Protein AF-A0A2K8WWG8-F1 (afdb_monomer_lite)

Structure (mmCIF, N/CA/C/O backbone):
data_AF-A0A2K8WWG8-F1
#
_entry.id   AF-A0A2K8WWG8-F1
#
loop_
_atom_site.group_PDB
_atom_site.id
_atom_site.type_symbol
_atom_site.label_atom_id
_atom_site.label_alt_id
_atom_site.label_comp_id
_atom_site.label_asym_id
_atom_site.label_entity_id
_atom_site.label_seq_id
_atom_site.pdbx_PDB_ins_code
_atom_site.Cartn_x
_atom_site.Cartn_y
_atom_site.Cartn_z
_atom_site.occupancy
_atom_site.B_iso_or_equiv
_atom_site.auth_seq_id
_atom_site.auth_comp_id
_atom_site.auth_asym_id
_atom_site.auth_atom_id
_atom_site.pdbx_PDB_model_num
ATOM 1 N N . MET A 1 1 ? -2.739 -19.072 50.513 1.00 47.09 1 MET A N 1
ATOM 2 C CA . MET A 1 1 ? -2.306 -19.764 49.274 1.00 47.09 1 MET A CA 1
ATOM 3 C C . MET A 1 1 ? -3.522 -20.528 48.767 1.00 47.09 1 MET A C 1
ATOM 5 O O . MET A 1 1 ? -3.998 -21.340 49.531 1.00 47.09 1 MET A O 1
ATOM 9 N N . THR A 1 2 ? -4.205 -20.260 47.653 1.00 41.66 2 THR A N 1
ATOM 10 C CA . THR A 1 2 ? -3.784 -19.923 46.283 1.00 41.66 2 THR A CA 1
ATOM 11 C C . THR A 1 2 ? -5.024 -19.440 45.489 1.00 41.66 2 THR A C 1
ATOM 13 O O . THR A 1 2 ? -5.750 -20.233 44.906 1.00 41.66 2 THR A O 1
ATOM 16 N N . LYS A 1 3 ? -5.297 -18.129 45.437 1.00 45.12 3 LYS A N 1
ATOM 17 C CA . LYS A 1 3 ? -6.241 -17.533 44.453 1.00 45.12 3 LYS A CA 1
ATOM 18 C C . LYS A 1 3 ? -5.512 -16.733 43.362 1.00 45.12 3 LYS A C 1
ATOM 20 O O . LYS A 1 3 ? -6.116 -15.954 42.642 1.00 45.12 3 LYS A O 1
ATOM 25 N N . HIS A 1 4 ? -4.193 -16.916 43.260 1.00 41.06 4 HIS A N 1
ATOM 26 C CA . HIS A 1 4 ? -3.283 -15.932 42.669 1.00 41.06 4 HIS A CA 1
ATOM 27 C C . HIS A 1 4 ? -2.615 -16.347 41.342 1.00 41.06 4 HIS A C 1
ATOM 29 O O . HIS A 1 4 ? -1.722 -15.638 40.890 1.00 41.06 4 HIS A O 1
ATOM 35 N N . TYR A 1 5 ? -3.016 -17.458 40.706 1.00 44.28 5 TYR A N 1
ATOM 36 C CA . TYR A 1 5 ? -2.240 -18.058 39.601 1.00 44.28 5 TYR A CA 1
ATOM 37 C C . TYR A 1 5 ? -3.035 -18.468 38.350 1.00 44.28 5 TYR A C 1
ATOM 39 O O . TYR A 1 5 ? -2.643 -19.408 37.668 1.00 44.28 5 TYR A O 1
ATOM 47 N N . ALA A 1 6 ? -4.126 -17.781 38.003 1.00 45.72 6 ALA A N 1
ATOM 48 C CA . ALA A 1 6 ? -4.804 -18.071 36.730 1.00 45.72 6 ALA A CA 1
ATOM 49 C C . ALA A 1 6 ? -5.327 -16.854 35.956 1.00 45.72 6 ALA A C 1
ATOM 51 O O . ALA A 1 6 ? -5.945 -17.029 34.910 1.00 45.72 6 ALA A O 1
ATOM 52 N N . GLU A 1 7 ? -5.025 -15.622 36.372 1.00 46.41 7 GLU A N 1
ATOM 53 C CA . GLU A 1 7 ? -5.052 -14.520 35.410 1.00 46.41 7 GLU A CA 1
ATOM 54 C C . GLU A 1 7 ? -3.757 -14.587 34.600 1.00 46.41 7 GLU A C 1
ATOM 56 O O . GLU A 1 7 ? -2.758 -13.937 34.911 1.00 46.41 7 GLU A O 1
ATOM 61 N N . LEU A 1 8 ? -3.763 -15.432 33.564 1.00 47.97 8 LEU A N 1
ATOM 62 C CA . LEU A 1 8 ? -2.863 -15.296 32.424 1.00 47.97 8 LEU A CA 1
ATOM 63 C C . LEU A 1 8 ? -2.945 -13.837 31.988 1.00 47.97 8 LEU A C 1
ATOM 65 O O . LEU A 1 8 ? -3.913 -13.416 31.356 1.00 47.97 8 LEU A O 1
ATOM 69 N N . LYS A 1 9 ? -1.952 -13.053 32.405 1.00 46.22 9 LYS A N 1
ATOM 70 C CA . LYS A 1 9 ? -1.796 -11.638 32.096 1.00 46.22 9 LYS A CA 1
ATOM 71 C C . LYS A 1 9 ? -1.914 -11.503 30.580 1.00 46.22 9 LYS A C 1
ATOM 73 O O . LYS A 1 9 ? -0.948 -11.797 29.879 1.00 46.22 9 LYS A O 1
ATOM 78 N N . LYS A 1 10 ? -3.105 -11.142 30.077 1.00 46.72 10 LYS A N 1
ATOM 79 C CA . LYS A 1 10 ? -3.415 -11.089 28.641 1.00 46.72 10 LYS A CA 1
ATOM 80 C C . LYS A 1 10 ? -2.358 -10.217 27.973 1.00 46.72 10 LYS A C 1
ATOM 82 O O . LYS A 1 10 ? -2.333 -8.995 28.134 1.00 46.72 10 LYS A O 1
ATOM 87 N N . LEU A 1 11 ? -1.414 -10.867 27.296 1.00 50.81 11 LEU A N 1
ATOM 88 C CA . LEU A 1 11 ? -0.239 -10.191 26.753 1.00 50.81 11 LEU A CA 1
ATOM 89 C C . LEU A 1 11 ? -0.616 -9.363 25.513 1.00 50.81 11 LEU A C 1
ATOM 91 O O . LEU A 1 11 ? 0.066 -8.390 25.192 1.00 50.81 11 LEU A O 1
ATOM 95 N N . LYS A 1 12 ? -1.727 -9.727 24.855 1.00 44.75 12 LYS A N 1
ATOM 96 C CA . LYS A 1 12 ? -2.209 -9.193 23.580 1.00 44.75 12 LYS A CA 1
ATOM 97 C C . LYS A 1 12 ? -3.666 -8.729 23.724 1.00 44.75 12 LYS A C 1
ATOM 99 O O . LYS A 1 12 ? -4.461 -9.418 24.354 1.00 44.75 12 LYS A O 1
ATOM 104 N N . SER A 1 13 ? -3.983 -7.548 23.188 1.00 54.59 13 SER A N 1
ATOM 105 C CA . SER A 1 13 ? -5.367 -7.052 23.080 1.00 54.59 13 SER A CA 1
ATOM 106 C C . SER A 1 13 ? -6.134 -7.939 22.105 1.00 54.59 13 SER A C 1
ATOM 108 O O . SER A 1 13 ? -5.569 -8.303 21.069 1.00 54.59 13 SER A O 1
ATOM 110 N N . ASP A 1 14 ? -7.390 -8.265 22.407 1.00 58.97 14 ASP A N 1
ATOM 111 C CA . ASP A 1 14 ? -8.230 -9.034 21.493 1.00 58.97 14 ASP A CA 1
ATOM 112 C C . ASP A 1 14 ? -8.634 -8.132 20.328 1.00 58.97 14 ASP A C 1
ATOM 114 O O . ASP A 1 14 ? -9.523 -7.297 20.441 1.00 58.97 14 ASP A O 1
ATOM 118 N N . PHE A 1 15 ? -7.968 -8.298 19.186 1.00 62.38 15 PHE A N 1
ATOM 119 C CA . PHE A 1 15 ? -8.197 -7.507 17.977 1.00 62.38 15 PHE A CA 1
ATOM 120 C C . PHE A 1 15 ? -9.527 -7.903 17.306 1.00 62.38 15 PHE A C 1
ATOM 122 O O . PHE A 1 15 ? -9.565 -8.486 16.227 1.00 62.38 15 PHE A O 1
ATOM 129 N N . THR A 1 16 ? -10.639 -7.655 17.994 1.00 70.69 16 THR A N 1
ATOM 130 C CA . THR A 1 16 ? -11.989 -8.012 17.558 1.00 70.69 16 THR A CA 1
ATOM 131 C C . THR A 1 16 ? -12.682 -6.814 16.920 1.00 70.69 16 THR A C 1
ATOM 133 O O . THR A 1 16 ? -12.440 -5.657 17.272 1.00 70.69 16 THR A O 1
ATOM 136 N N . ILE A 1 17 ? -13.603 -7.088 15.993 1.00 74.94 17 ILE A N 1
ATOM 137 C CA . ILE A 1 17 ? -14.389 -6.058 15.289 1.00 74.94 17 ILE A CA 1
ATOM 138 C C . ILE A 1 17 ? -15.143 -5.157 16.286 1.00 74.94 17 ILE A C 1
ATOM 140 O O . ILE A 1 17 ? -15.314 -3.962 16.041 1.00 74.94 17 ILE A O 1
ATOM 144 N N . ASN A 1 18 ? -15.547 -5.707 17.435 1.00 73.62 18 ASN A N 1
ATOM 145 C CA . ASN A 1 18 ? -16.224 -4.963 18.496 1.00 73.62 18 ASN A CA 1
ATOM 146 C C . ASN A 1 18 ? -15.297 -3.962 19.215 1.00 73.62 18 ASN A C 1
ATOM 148 O O . ASN A 1 18 ? -15.764 -2.890 19.589 1.00 73.62 18 ASN A O 1
ATOM 152 N N . GLU A 1 19 ? -13.998 -4.258 19.371 1.00 71.44 19 GLU A N 1
ATOM 153 C CA . GLU A 1 19 ? -13.030 -3.331 19.985 1.00 71.44 19 GLU A CA 1
ATOM 154 C C . GLU A 1 19 ? -12.623 -2.177 19.054 1.00 71.44 19 GLU A C 1
ATOM 156 O O . GLU A 1 19 ? -12.390 -1.057 19.523 1.00 71.44 19 GLU A O 1
ATOM 161 N N . ILE A 1 20 ? -12.538 -2.447 17.746 1.00 72.81 20 ILE A N 1
ATOM 162 C CA . ILE A 1 20 ? -12.170 -1.472 16.701 1.00 72.81 20 ILE A CA 1
ATOM 163 C C . ILE A 1 20 ? -13.369 -0.585 16.330 1.00 72.81 20 ILE A C 1
ATOM 165 O O . ILE A 1 20 ? -13.219 0.609 16.064 1.00 72.81 20 ILE A O 1
ATOM 169 N N . GLY A 1 21 ? -14.566 -1.173 16.328 1.00 78.56 21 GLY A N 1
ATOM 170 C CA . GLY A 1 21 ? -15.799 -0.580 15.826 1.00 78.56 21 GLY A CA 1
ATOM 171 C C . GLY A 1 21 ? -16.042 -0.945 14.360 1.00 78.56 21 GLY A C 1
ATOM 172 O O . GLY A 1 21 ? -15.186 -0.732 13.502 1.00 78.56 21 GLY A O 1
ATOM 173 N N . LYS A 1 22 ? -17.246 -1.452 14.058 1.00 83.19 22 LYS A N 1
ATOM 174 C CA . LYS A 1 22 ? -17.637 -1.951 12.723 1.00 83.19 22 LYS A CA 1
ATOM 175 C C . LYS A 1 22 ? -17.334 -0.950 11.602 1.00 83.19 22 LYS A C 1
ATOM 177 O O . LYS A 1 22 ? -16.722 -1.322 10.609 1.00 83.19 22 LYS A O 1
ATOM 182 N N . PHE A 1 23 ? -17.702 0.321 11.783 1.00 81.81 23 PHE A N 1
ATOM 183 C CA . PHE A 1 23 ? -17.467 1.364 10.778 1.00 81.81 23 PHE A CA 1
ATOM 184 C C . PHE A 1 23 ? -15.977 1.550 10.466 1.00 81.81 23 PHE A C 1
ATOM 186 O O . PHE A 1 23 ? -15.601 1.555 9.303 1.00 81.81 23 PHE A O 1
ATOM 193 N N . ARG A 1 24 ? -15.127 1.641 11.498 1.00 77.50 24 ARG A N 1
ATOM 194 C CA . ARG A 1 24 ? -13.671 1.803 11.347 1.00 77.50 24 ARG A CA 1
ATOM 195 C C . ARG A 1 24 ? -13.002 0.572 10.761 1.00 77.50 24 ARG A C 1
ATOM 197 O O . ARG A 1 24 ? -12.031 0.695 10.022 1.00 77.50 24 ARG A O 1
ATOM 204 N N . PHE A 1 25 ? -13.513 -0.608 11.098 1.00 85.06 25 PHE A N 1
ATOM 205 C CA . PHE A 1 25 ? -13.031 -1.850 10.523 1.00 85.06 25 PHE A CA 1
ATOM 206 C C . PHE A 1 25 ? -13.235 -1.843 9.002 1.00 85.06 25 PHE A C 1
ATOM 208 O O . PHE A 1 25 ? -12.256 -1.885 8.260 1.00 85.06 25 PHE A O 1
ATOM 215 N N . TYR A 1 26 ? -14.480 -1.674 8.543 1.00 86.94 26 TYR A N 1
ATOM 216 C CA . TYR A 1 26 ? -14.806 -1.681 7.114 1.00 86.94 26 TYR A CA 1
ATOM 217 C C . TYR A 1 26 ? -14.232 -0.482 6.350 1.00 86.94 26 TYR A C 1
ATOM 219 O O . TYR A 1 26 ? -13.720 -0.662 5.246 1.00 86.94 26 TYR A O 1
ATOM 227 N N . SER A 1 27 ? -14.249 0.724 6.930 1.00 86.12 27 SER A N 1
ATOM 228 C CA . SER A 1 27 ? -13.633 1.892 6.292 1.00 86.12 27 SER A CA 1
ATOM 229 C C . SER A 1 27 ? -12.115 1.752 6.205 1.00 86.12 27 SER A C 1
ATOM 231 O O . SER A 1 27 ? -11.537 2.111 5.185 1.00 86.12 27 SER A O 1
ATOM 233 N N . GLY A 1 28 ? -11.472 1.151 7.211 1.00 83.94 28 GLY A N 1
ATOM 234 C CA . GLY A 1 28 ? -10.052 0.817 7.170 1.00 83.94 28 GLY A CA 1
ATOM 235 C C . GLY A 1 28 ? -9.710 -0.138 6.026 1.00 83.94 28 GLY A C 1
ATOM 236 O O . GLY A 1 28 ? -8.748 0.119 5.314 1.00 83.94 28 GLY A O 1
ATOM 237 N N . ILE A 1 29 ? -10.521 -1.178 5.785 1.00 87.44 29 ILE A N 1
ATOM 238 C CA . ILE A 1 29 ? -10.336 -2.085 4.633 1.00 87.44 29 ILE A CA 1
ATOM 239 C C . ILE A 1 29 ? -10.458 -1.317 3.314 1.00 87.44 29 ILE A C 1
ATOM 241 O O . ILE A 1 29 ? -9.601 -1.457 2.444 1.00 87.44 29 ILE A O 1
ATOM 245 N N . ALA A 1 30 ? -11.495 -0.487 3.167 1.00 89.19 30 ALA A N 1
ATOM 246 C CA . ALA A 1 30 ? -11.708 0.300 1.953 1.00 89.19 30 ALA A CA 1
ATOM 247 C C . ALA A 1 30 ? -10.539 1.265 1.682 1.00 89.19 30 ALA A C 1
ATOM 249 O O . ALA A 1 30 ? -10.030 1.328 0.562 1.00 89.19 30 ALA A O 1
ATOM 250 N N . ILE A 1 31 ? -10.067 1.965 2.720 1.00 86.50 31 ILE A N 1
ATOM 251 C CA . ILE A 1 31 ? -8.903 2.857 2.643 1.00 86.50 31 ILE A CA 1
ATOM 252 C C . ILE A 1 31 ? -7.637 2.061 2.315 1.00 86.50 31 ILE A C 1
ATOM 254 O O . ILE A 1 31 ? -6.846 2.502 1.485 1.00 86.50 31 ILE A O 1
ATOM 258 N N . GLY A 1 32 ? -7.462 0.882 2.914 1.00 85.81 32 GLY A N 1
ATOM 259 C CA . GLY A 1 32 ? -6.369 -0.031 2.610 1.00 85.81 32 GLY A CA 1
ATOM 260 C C . GLY A 1 32 ? -6.332 -0.397 1.129 1.00 85.81 32 GLY A C 1
ATOM 261 O O . GLY A 1 32 ? -5.314 -0.186 0.467 1.00 85.81 32 GLY A O 1
ATOM 262 N N . ILE A 1 33 ? -7.438 -0.887 0.572 1.00 89.00 33 ILE A N 1
ATOM 263 C CA . ILE A 1 33 ? -7.512 -1.238 -0.854 1.00 89.00 33 ILE A CA 1
ATOM 264 C C . ILE A 1 33 ? -7.145 -0.029 -1.727 1.00 89.00 33 ILE A C 1
ATOM 266 O O . ILE A 1 33 ? -6.315 -0.155 -2.628 1.00 89.00 33 ILE A O 1
ATOM 270 N N . GLY A 1 34 ? -7.676 1.157 -1.409 1.00 88.38 34 GLY A N 1
ATOM 271 C CA . GLY A 1 34 ? -7.321 2.398 -2.102 1.00 88.38 34 GLY A CA 1
ATOM 272 C C . GLY A 1 34 ? -5.821 2.711 -2.037 1.00 88.38 34 GLY A C 1
ATOM 273 O O . GLY A 1 34 ? -5.193 2.959 -3.066 1.00 88.38 34 GLY A O 1
ATOM 274 N N . PHE A 1 35 ? -5.219 2.621 -0.850 1.00 86.00 35 PHE A N 1
ATOM 275 C CA . PHE A 1 35 ? -3.781 2.828 -0.664 1.00 86.00 35 PHE A CA 1
ATOM 276 C C . PHE A 1 35 ? -2.931 1.808 -1.422 1.00 86.00 35 PHE A C 1
ATOM 278 O O . PHE A 1 35 ? -1.884 2.173 -1.949 1.00 86.00 35 PHE A O 1
ATOM 285 N N . SER A 1 36 ? -3.371 0.551 -1.512 1.00 87.19 36 SER A N 1
ATOM 286 C CA . SER A 1 36 ? -2.654 -0.486 -2.260 1.00 87.19 36 SER A CA 1
ATOM 287 C C . SER A 1 36 ? -2.568 -0.127 -3.744 1.00 87.19 36 SER A C 1
ATOM 289 O O . SER A 1 36 ? -1.480 -0.178 -4.313 1.00 87.19 36 SER A O 1
ATOM 291 N N . LEU A 1 37 ? -3.670 0.326 -4.350 1.00 88.94 37 LEU A N 1
ATOM 292 C CA . LEU A 1 37 ? -3.691 0.760 -5.752 1.00 88.94 37 LEU A CA 1
ATOM 293 C C . LEU A 1 37 ? -2.799 1.986 -5.990 1.00 88.94 37 LEU A C 1
ATOM 295 O O . LEU A 1 37 ? -2.012 2.004 -6.939 1.00 88.94 37 LEU A O 1
ATOM 299 N N . ILE A 1 38 ? -2.886 2.986 -5.107 1.00 87.69 38 ILE A N 1
ATOM 300 C CA . ILE A 1 38 ? -2.086 4.215 -5.201 1.00 87.69 38 ILE A CA 1
ATOM 301 C C . ILE A 1 38 ? -0.593 3.894 -5.092 1.00 87.69 38 ILE A C 1
ATOM 303 O O . ILE A 1 38 ? 0.192 4.328 -5.933 1.00 87.69 38 ILE A O 1
ATOM 307 N N . LEU A 1 39 ? -0.194 3.098 -4.097 1.00 85.00 39 LEU A N 1
ATOM 308 C CA . LEU A 1 39 ? 1.205 2.721 -3.891 1.00 85.00 39 LEU A CA 1
ATOM 309 C C . LEU A 1 39 ? 1.741 1.850 -5.025 1.00 85.00 39 LEU A C 1
ATOM 311 O O . LEU A 1 39 ? 2.877 2.039 -5.447 1.00 85.00 39 LEU A O 1
ATOM 315 N N . ASN A 1 40 ? 0.930 0.933 -5.556 1.00 88.38 40 ASN A N 1
ATOM 316 C CA . ASN A 1 40 ? 1.320 0.126 -6.709 1.00 88.38 40 ASN A CA 1
ATOM 317 C C . ASN A 1 40 ? 1.636 1.013 -7.924 1.00 88.38 40 ASN A C 1
ATOM 319 O O . ASN A 1 40 ? 2.669 0.836 -8.566 1.00 88.38 40 ASN A O 1
ATOM 323 N N . SER A 1 41 ? 0.777 2.000 -8.196 1.00 85.75 41 SER A N 1
ATOM 324 C CA . SER A 1 41 ? 0.995 2.973 -9.270 1.00 85.75 41 SER A CA 1
ATOM 325 C C . SER A 1 41 ? 2.248 3.820 -9.026 1.00 85.75 41 SER A C 1
ATOM 327 O O . SER A 1 41 ? 3.097 3.933 -9.911 1.00 85.75 41 SER A O 1
ATOM 329 N N . LEU A 1 42 ? 2.415 4.341 -7.804 1.00 86.88 42 LEU A N 1
ATOM 330 C CA . LEU A 1 42 ? 3.582 5.137 -7.420 1.00 86.88 42 LEU A CA 1
ATOM 331 C C . LEU A 1 42 ? 4.889 4.366 -7.613 1.00 86.88 42 LEU A C 1
ATOM 333 O O . LEU A 1 42 ? 5.785 4.882 -8.267 1.00 86.88 42 LEU A O 1
ATOM 337 N N . PHE A 1 43 ? 4.998 3.125 -7.132 1.00 85.19 43 PHE A N 1
ATOM 338 C CA . PHE A 1 43 ? 6.232 2.345 -7.293 1.00 85.19 43 PHE A CA 1
ATOM 339 C C . PHE A 1 43 ? 6.560 2.032 -8.750 1.00 85.19 43 PHE A C 1
ATOM 341 O O . PHE A 1 43 ? 7.732 2.055 -9.123 1.00 85.19 43 PHE A O 1
ATOM 348 N N . ARG A 1 44 ? 5.549 1.785 -9.592 1.00 85.06 44 ARG A N 1
ATOM 349 C CA . ARG A 1 44 ? 5.767 1.621 -11.036 1.00 85.06 44 ARG A CA 1
ATOM 350 C C . ARG A 1 44 ? 6.310 2.902 -11.660 1.00 85.06 44 ARG A C 1
ATOM 352 O O . ARG A 1 44 ? 7.259 2.840 -12.436 1.00 85.06 44 ARG A O 1
ATOM 359 N N . ILE A 1 45 ? 5.737 4.056 -11.320 1.00 84.06 45 ILE A N 1
ATOM 360 C CA . ILE A 1 45 ? 6.226 5.351 -11.811 1.00 84.06 45 ILE A CA 1
ATOM 361 C C . ILE A 1 45 ? 7.659 5.593 -11.328 1.00 84.06 45 ILE A C 1
ATOM 363 O O . ILE A 1 45 ? 8.512 5.934 -12.140 1.00 84.06 45 ILE A O 1
ATOM 367 N N . THR A 1 46 ? 7.950 5.355 -10.047 1.00 83.38 46 THR A N 1
ATOM 368 C CA . THR A 1 46 ? 9.295 5.518 -9.481 1.00 83.38 46 THR A CA 1
ATOM 369 C C . THR A 1 46 ? 10.324 4.651 -10.202 1.00 83.38 46 THR A C 1
ATOM 371 O O . THR A 1 46 ? 11.361 5.165 -10.598 1.00 83.38 46 THR A O 1
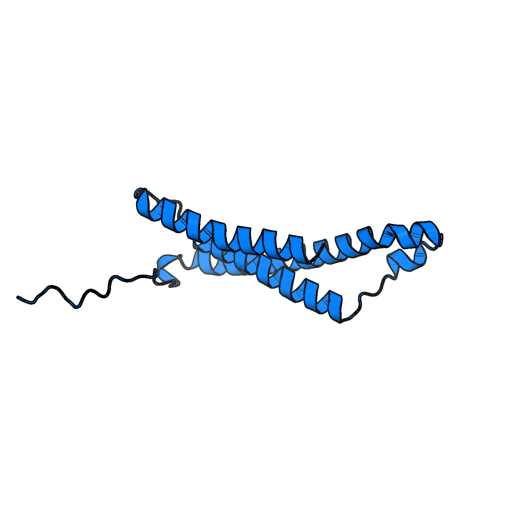ATOM 374 N N . LEU A 1 47 ? 10.029 3.372 -10.458 1.00 81.38 47 LEU A N 1
ATOM 375 C CA . LEU A 1 47 ? 10.931 2.499 -11.220 1.00 81.38 47 LEU A CA 1
ATOM 376 C C . LEU A 1 47 ? 11.148 2.985 -12.660 1.00 81.38 47 LEU A C 1
ATOM 378 O O . LEU A 1 47 ? 12.278 2.964 -13.139 1.00 81.38 47 LEU A O 1
ATOM 382 N N . LYS A 1 48 ? 10.099 3.475 -13.338 1.00 79.44 48 LYS A N 1
ATOM 383 C CA . LYS A 1 48 ? 10.258 4.100 -14.665 1.00 79.44 48 LYS A CA 1
ATOM 384 C C . LYS A 1 48 ? 11.160 5.330 -14.606 1.00 79.44 48 LYS A C 1
ATOM 386 O O . LYS A 1 48 ? 11.979 5.505 -15.498 1.00 79.44 48 LYS A O 1
ATOM 391 N N . LEU A 1 49 ? 11.026 6.160 -13.569 1.00 78.44 49 LEU A N 1
ATOM 392 C CA . LEU A 1 49 ? 11.871 7.338 -13.362 1.00 78.44 49 LEU A CA 1
ATOM 393 C C . LEU A 1 49 ? 13.328 6.958 -13.069 1.00 78.44 49 LEU A C 1
ATOM 395 O O . LEU A 1 49 ? 14.226 7.605 -13.594 1.00 78.44 49 LEU A O 1
ATOM 399 N N . CYS A 1 50 ? 13.585 5.910 -12.283 1.00 76.88 50 CYS A N 1
ATOM 400 C CA . CYS A 1 50 ? 14.947 5.424 -12.037 1.00 76.88 50 CYS A CA 1
ATOM 401 C C . CYS A 1 50 ? 15.640 4.988 -13.337 1.00 76.88 50 CYS A C 1
ATOM 403 O O . CYS A 1 50 ? 16.818 5.279 -13.527 1.00 76.88 50 CYS A O 1
ATOM 405 N N . ASN A 1 51 ? 14.890 4.394 -14.268 1.00 73.44 51 ASN A N 1
ATOM 406 C CA . ASN A 1 51 ? 15.418 3.945 -15.557 1.00 73.44 51 ASN A CA 1
ATOM 407 C C . ASN A 1 51 ? 15.442 5.039 -16.644 1.00 73.44 51 ASN A C 1
ATOM 409 O O . ASN A 1 51 ? 15.877 4.780 -17.764 1.00 73.44 51 ASN A O 1
ATOM 413 N N . ILE A 1 52 ? 15.041 6.282 -16.337 1.00 71.69 52 ILE A N 1
ATOM 414 C CA . ILE A 1 52 ? 15.191 7.418 -17.269 1.00 71.69 52 ILE A CA 1
ATOM 415 C C . ILE A 1 52 ? 16.661 7.673 -17.614 1.00 71.69 52 ILE A C 1
ATOM 417 O O . ILE A 1 52 ? 16.946 8.106 -18.729 1.00 71.69 52 ILE A O 1
ATOM 421 N N . GLY A 1 53 ? 17.588 7.399 -16.690 1.00 65.56 53 GLY A N 1
ATOM 422 C CA . GLY A 1 53 ? 19.021 7.596 -16.924 1.00 65.56 53 GLY A CA 1
ATOM 423 C C . GLY A 1 53 ? 19.532 6.836 -18.152 1.00 65.56 53 GLY A C 1
ATOM 424 O O . GLY A 1 53 ? 20.228 7.422 -18.976 1.00 65.56 53 GLY A O 1
ATOM 425 N N . GLU A 1 54 ? 19.103 5.582 -18.320 1.00 63.47 54 GLU A N 1
ATOM 426 C CA . GLU A 1 54 ? 19.451 4.740 -19.476 1.00 63.47 54 GLU A CA 1
ATOM 427 C C . GLU A 1 54 ? 18.773 5.218 -20.775 1.00 63.47 54 GLU A C 1
ATOM 429 O O . GLU A 1 54 ? 19.333 5.136 -21.866 1.00 63.47 54 GLU A O 1
ATOM 434 N N . VAL A 1 55 ? 17.575 5.799 -20.675 1.00 60.47 55 VAL A N 1
ATOM 435 C CA . VAL A 1 55 ? 16.853 6.346 -21.837 1.00 60.47 55 VAL A CA 1
ATOM 436 C C . VAL A 1 55 ? 17.504 7.626 -22.366 1.00 60.47 55 VAL A C 1
ATOM 438 O O . VAL A 1 55 ? 17.504 7.860 -23.576 1.00 60.47 55 VAL A O 1
ATOM 441 N N . ILE A 1 56 ? 18.059 8.459 -21.481 1.00 62.25 56 ILE A N 1
ATOM 442 C CA . ILE A 1 56 ? 18.771 9.682 -21.873 1.00 62.25 56 ILE A CA 1
ATOM 443 C C . ILE A 1 56 ? 20.066 9.332 -22.613 1.00 62.25 56 ILE A C 1
ATOM 445 O O . ILE A 1 56 ? 20.397 10.006 -23.587 1.00 62.25 56 ILE A O 1
ATOM 449 N N . THR A 1 57 ? 20.771 8.276 -22.194 1.00 63.34 57 THR A N 1
ATOM 450 C CA . THR A 1 57 ? 21.993 7.822 -22.873 1.00 63.34 57 THR A CA 1
ATOM 451 C C . THR A 1 57 ? 21.716 7.250 -24.262 1.00 63.34 57 THR A C 1
ATOM 453 O O . THR A 1 57 ? 22.479 7.533 -25.182 1.00 63.34 57 THR A O 1
ATOM 456 N N . ASP A 1 58 ? 20.595 6.545 -24.441 1.00 65.00 58 ASP A N 1
ATOM 457 C CA . ASP A 1 58 ? 20.229 5.920 -25.721 1.00 65.00 58 ASP A CA 1
ATOM 458 C C . ASP A 1 58 ? 19.337 6.803 -26.620 1.00 65.00 58 ASP A C 1
ATOM 460 O O . ASP A 1 58 ? 18.949 6.382 -27.711 1.00 65.00 58 ASP A O 1
ATOM 464 N N . LEU A 1 59 ? 18.989 8.028 -26.185 1.00 62.78 59 LEU A N 1
ATOM 465 C CA . LEU A 1 59 ? 18.131 8.993 -26.904 1.00 62.78 59 LEU A CA 1
ATOM 466 C C . LEU A 1 59 ? 16.769 8.429 -27.361 1.00 62.78 59 LEU A C 1
ATOM 468 O O . LEU A 1 59 ? 16.092 9.010 -28.213 1.00 62.78 59 LEU A O 1
ATOM 472 N N . ASN A 1 60 ? 16.328 7.318 -26.771 1.00 64.56 60 ASN A N 1
ATOM 473 C CA . ASN A 1 60 ? 15.167 6.568 -27.230 1.00 64.56 60 ASN A CA 1
ATOM 474 C C . ASN A 1 60 ? 13.990 6.681 -26.254 1.00 64.56 60 ASN A C 1
ATOM 476 O O . ASN A 1 60 ? 13.651 5.756 -25.516 1.00 64.56 60 ASN A O 1
ATOM 480 N N . TRP A 1 61 ? 13.322 7.832 -26.295 1.00 66.69 61 TRP A N 1
ATOM 481 C CA . TRP A 1 61 ? 12.151 8.155 -25.471 1.00 66.69 61 TRP A CA 1
ATOM 482 C C . TRP A 1 61 ? 10.968 7.187 -25.647 1.00 66.69 61 TRP A C 1
ATOM 484 O O . TRP A 1 61 ? 10.123 7.076 -24.757 1.00 66.69 61 TRP A O 1
ATOM 494 N N . ILE A 1 62 ? 10.918 6.449 -26.762 1.00 66.38 62 ILE A N 1
ATOM 495 C CA . ILE A 1 62 ? 9.879 5.446 -27.040 1.00 66.38 62 ILE A CA 1
ATOM 496 C C . ILE A 1 62 ? 10.006 4.255 -26.075 1.00 66.38 62 ILE A C 1
ATOM 498 O O . ILE A 1 62 ? 8.990 3.729 -25.612 1.00 66.38 62 ILE A O 1
ATOM 502 N N . ASN A 1 63 ? 11.231 3.887 -25.683 1.00 66.19 63 ASN A N 1
ATOM 503 C CA . ASN A 1 63 ? 11.473 2.803 -24.726 1.00 66.19 63 ASN A CA 1
ATOM 504 C C . ASN A 1 63 ? 11.010 3.146 -23.301 1.00 66.19 63 ASN A C 1
ATOM 506 O O . ASN A 1 63 ? 10.659 2.244 -22.548 1.00 66.19 63 ASN A O 1
ATOM 510 N N . LEU A 1 64 ? 10.932 4.430 -22.931 1.00 67.31 64 LEU A N 1
ATOM 511 C CA . LEU A 1 64 ? 10.418 4.847 -21.621 1.00 67.31 64 LEU A CA 1
ATOM 512 C C . LEU A 1 64 ? 8.903 4.633 -21.501 1.00 67.31 64 LEU A C 1
ATOM 514 O O . LEU A 1 64 ? 8.389 4.172 -20.476 1.00 67.31 64 LEU A O 1
ATOM 518 N N . VAL A 1 65 ? 8.173 4.975 -22.566 1.00 67.56 65 VAL A N 1
ATOM 519 C CA . VAL A 1 65 ? 6.714 4.811 -22.625 1.00 67.56 65 VAL A CA 1
ATOM 520 C C . VAL A 1 65 ? 6.367 3.323 -22.652 1.00 67.56 65 VAL A C 1
ATOM 522 O O . VAL A 1 65 ? 5.531 2.879 -21.860 1.00 67.56 65 VAL A O 1
ATOM 525 N N . ASN A 1 66 ? 7.099 2.555 -23.463 1.00 69.75 66 ASN A N 1
ATOM 526 C CA . ASN A 1 66 ? 6.938 1.110 -23.625 1.00 69.75 66 ASN A CA 1
ATOM 527 C C . ASN A 1 66 ? 7.741 0.282 -22.612 1.00 69.75 66 ASN A C 1
ATOM 529 O O . ASN A 1 66 ? 7.930 -0.909 -22.830 1.00 69.75 66 ASN A O 1
ATOM 533 N N . TYR A 1 67 ? 8.217 0.885 -21.516 1.00 70.62 67 TYR A N 1
ATOM 534 C CA . TYR A 1 67 ? 8.984 0.155 -20.513 1.00 70.62 67 TYR A CA 1
ATOM 535 C C . TYR A 1 67 ? 8.139 -0.981 -19.925 1.00 70.62 67 TYR A C 1
ATOM 537 O O . TYR A 1 67 ? 7.178 -0.740 -19.178 1.00 70.62 67 TYR A O 1
ATOM 545 N N . GLU A 1 68 ? 8.503 -2.211 -20.281 1.00 76.69 68 GLU A N 1
ATOM 546 C CA . GLU A 1 68 ? 7.889 -3.426 -19.772 1.00 76.69 68 GLU A CA 1
ATOM 547 C C . GLU A 1 68 ? 8.580 -3.852 -18.481 1.00 76.69 68 GLU A C 1
ATOM 549 O O . GLU A 1 68 ? 9.788 -4.070 -18.413 1.00 76.69 68 GLU A O 1
ATOM 554 N N . PHE A 1 69 ? 7.787 -3.988 -17.423 1.00 78.62 69 PHE A N 1
ATOM 555 C CA . PHE A 1 69 ? 8.290 -4.524 -16.171 1.00 78.62 69 PHE A CA 1
ATOM 556 C C . PHE A 1 69 ? 8.377 -6.045 -16.259 1.00 78.62 69 PHE A C 1
ATOM 558 O O . PHE A 1 69 ? 7.386 -6.707 -16.565 1.00 78.62 69 PHE A O 1
ATOM 565 N N . SER A 1 70 ? 9.525 -6.605 -15.875 1.00 84.31 70 SER A N 1
ATOM 566 C CA . SER A 1 70 ? 9.628 -8.042 -15.614 1.00 84.31 70 SER A CA 1
ATOM 567 C C . SER A 1 70 ? 8.605 -8.478 -14.559 1.00 84.31 70 SER A C 1
ATOM 569 O O . SER A 1 70 ? 8.306 -7.750 -13.603 1.00 84.31 70 SER A O 1
ATOM 571 N N . THR A 1 71 ? 8.101 -9.705 -14.698 1.00 84.69 71 THR A N 1
ATOM 572 C CA . THR A 1 71 ? 7.156 -10.331 -13.764 1.00 84.69 71 THR A CA 1
ATOM 573 C C . THR A 1 71 ? 7.659 -10.298 -12.320 1.00 84.69 71 THR A C 1
ATOM 575 O O . THR A 1 71 ? 6.859 -10.125 -11.401 1.00 84.69 71 THR A O 1
ATOM 578 N N . TYR A 1 72 ? 8.979 -10.386 -12.116 1.00 85.69 72 TYR A N 1
ATOM 579 C CA . TYR A 1 72 ? 9.601 -10.264 -10.797 1.00 85.69 72 TYR A CA 1
ATOM 580 C C . TYR A 1 72 ? 9.293 -8.911 -10.135 1.00 85.69 72 TYR A C 1
ATOM 582 O O . TYR A 1 72 ? 8.771 -8.875 -9.021 1.00 85.69 72 TYR A O 1
ATOM 590 N N . TYR A 1 73 ? 9.539 -7.800 -10.837 1.00 81.75 73 TYR A N 1
ATOM 591 C CA . TYR A 1 73 ? 9.280 -6.457 -10.309 1.00 81.75 73 TYR A CA 1
ATOM 592 C C . TYR A 1 73 ? 7.786 -6.200 -10.114 1.00 81.75 73 TYR A C 1
ATOM 594 O O . TYR A 1 73 ? 7.395 -5.603 -9.114 1.00 81.75 73 TYR A O 1
ATOM 602 N N . LEU A 1 74 ? 6.932 -6.696 -11.013 1.00 85.38 74 LEU A N 1
ATOM 603 C CA . LEU A 1 74 ? 5.478 -6.591 -10.852 1.00 85.38 74 LEU A CA 1
ATOM 604 C C . LEU A 1 74 ? 4.987 -7.299 -9.583 1.00 85.38 74 LEU A C 1
ATOM 606 O O . LEU A 1 74 ? 4.193 -6.725 -8.833 1.00 85.38 74 LEU A O 1
ATOM 610 N N . ALA A 1 75 ? 5.477 -8.514 -9.322 1.00 83.62 75 ALA A N 1
ATOM 611 C CA . ALA A 1 75 ? 5.141 -9.264 -8.117 1.00 83.62 75 ALA A CA 1
ATOM 612 C C . ALA A 1 75 ? 5.667 -8.563 -6.857 1.00 83.62 75 ALA A C 1
ATOM 614 O O . ALA A 1 75 ? 4.918 -8.381 -5.897 1.00 83.62 75 ALA A O 1
ATOM 615 N N . LEU A 1 76 ? 6.921 -8.102 -6.881 1.00 85.69 76 LEU A N 1
ATOM 616 C CA . LEU A 1 76 ? 7.555 -7.400 -5.765 1.00 85.69 76 LEU A CA 1
ATOM 617 C C . LEU A 1 76 ? 6.799 -6.114 -5.397 1.00 85.69 76 LEU A C 1
ATOM 619 O O . LEU A 1 76 ? 6.452 -5.917 -4.233 1.00 85.69 76 LEU A O 1
ATOM 623 N N . ILE A 1 77 ? 6.462 -5.280 -6.387 1.00 86.19 77 ILE A N 1
ATOM 624 C CA . ILE A 1 77 ? 5.652 -4.067 -6.194 1.00 86.19 77 ILE A CA 1
ATOM 625 C C . ILE A 1 77 ? 4.260 -4.422 -5.656 1.00 86.19 77 ILE A C 1
ATOM 627 O O . ILE A 1 77 ? 3.739 -3.739 -4.771 1.00 86.19 77 ILE A O 1
ATOM 631 N N . GLY A 1 78 ? 3.650 -5.495 -6.167 1.00 84.00 78 GLY A N 1
ATOM 632 C CA . GLY A 1 78 ? 2.368 -6.012 -5.687 1.00 84.00 78 GLY A CA 1
ATOM 633 C C . GLY A 1 78 ? 2.402 -6.353 -4.198 1.00 84.00 78 GLY A C 1
ATOM 634 O O . GLY A 1 78 ? 1.619 -5.807 -3.420 1.00 84.00 78 GLY A O 1
ATOM 635 N N . PHE A 1 79 ? 3.351 -7.186 -3.776 1.00 85.38 79 PHE A N 1
ATOM 636 C CA . PHE A 1 79 ? 3.489 -7.566 -2.370 1.00 85.38 79 PHE A CA 1
ATOM 637 C C . PHE A 1 79 ? 3.845 -6.382 -1.473 1.00 85.38 79 PHE A C 1
ATOM 639 O O . PHE A 1 79 ? 3.250 -6.230 -0.405 1.00 85.38 79 PHE A O 1
ATOM 646 N N . ALA A 1 80 ? 4.749 -5.511 -1.924 1.00 84.50 80 ALA A N 1
ATOM 647 C CA . ALA A 1 80 ? 5.126 -4.315 -1.185 1.00 84.50 80 ALA A CA 1
ATOM 648 C C . ALA A 1 80 ? 3.910 -3.398 -0.975 1.00 84.50 80 ALA A C 1
ATOM 650 O O . ALA A 1 80 ? 3.574 -3.060 0.158 1.00 84.50 80 ALA A O 1
ATOM 651 N N . SER A 1 81 ? 3.176 -3.067 -2.043 1.00 84.69 81 SER A N 1
ATOM 652 C CA . SER A 1 81 ? 1.988 -2.201 -1.975 1.00 84.69 81 SER A CA 1
ATOM 653 C C . SER A 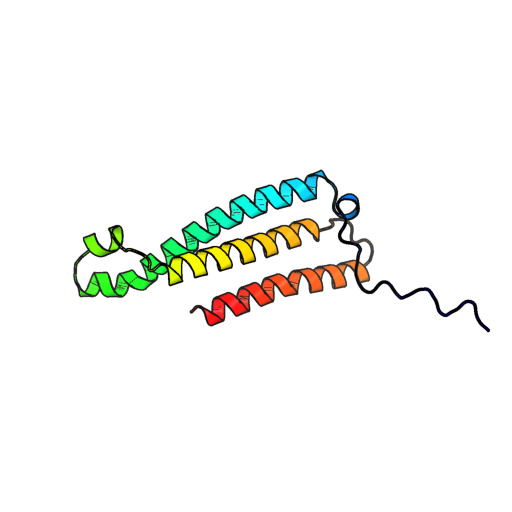1 81 ? 0.878 -2.751 -1.070 1.00 84.69 81 SER A C 1
ATOM 655 O O . SER A 1 81 ? 0.279 -1.985 -0.312 1.00 84.69 81 SER A O 1
ATOM 657 N N . ILE A 1 82 ? 0.626 -4.064 -1.085 1.00 84.81 82 ILE A N 1
ATOM 658 C CA . ILE A 1 82 ? -0.322 -4.715 -0.163 1.00 84.81 82 ILE A CA 1
ATOM 659 C C . ILE A 1 82 ? 0.189 -4.649 1.284 1.00 84.81 82 ILE A C 1
ATOM 661 O O . ILE A 1 82 ? -0.570 -4.294 2.187 1.00 84.81 82 ILE A O 1
ATOM 665 N N . GLY A 1 83 ? 1.474 -4.933 1.514 1.00 82.06 83 GLY A N 1
ATOM 666 C CA . GLY A 1 83 ? 2.091 -4.848 2.840 1.00 82.06 83 GLY A CA 1
ATOM 667 C C . GLY A 1 83 ? 2.011 -3.440 3.437 1.00 82.06 83 GLY A C 1
ATOM 668 O O . GLY A 1 83 ? 1.618 -3.270 4.594 1.00 82.06 83 GLY A O 1
ATOM 669 N N . PHE A 1 84 ? 2.292 -2.416 2.631 1.00 80.19 84 PHE A N 1
ATOM 670 C CA . PHE A 1 84 ? 2.191 -1.013 3.032 1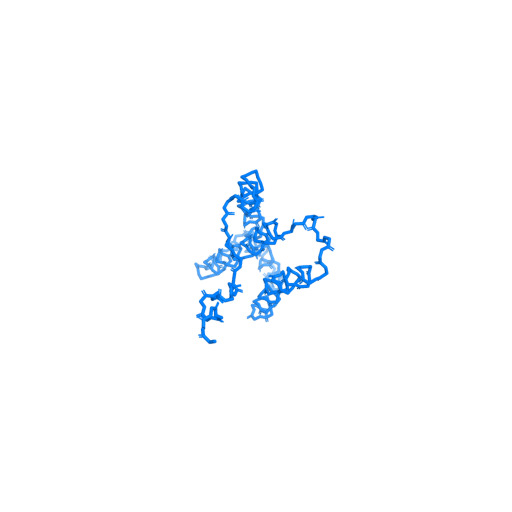.00 80.19 84 PHE A CA 1
ATOM 671 C C . PHE A 1 84 ? 0.756 -0.586 3.338 1.00 80.19 84 PHE A C 1
ATOM 673 O O . PHE A 1 84 ? 0.491 0.058 4.354 1.00 80.19 84 PHE A O 1
ATOM 680 N N . SER A 1 85 ? -0.185 -0.992 2.491 1.00 82.88 85 SER A N 1
ATOM 681 C CA . SER A 1 85 ? -1.610 -0.765 2.706 1.00 82.88 85 SER A CA 1
ATOM 682 C C . SER A 1 85 ? -2.105 -1.398 4.013 1.00 82.88 85 SER A C 1
ATOM 684 O O . SER A 1 85 ? -2.825 -0.761 4.791 1.00 82.88 85 SER A O 1
ATOM 686 N N . PHE A 1 86 ? -1.668 -2.623 4.309 1.00 84.12 86 PHE A N 1
ATOM 687 C CA . PHE A 1 86 ? -2.019 -3.313 5.544 1.00 84.12 86 PHE A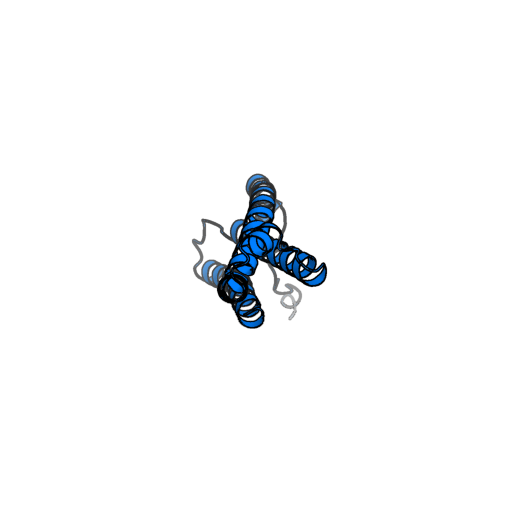 CA 1
ATOM 688 C C . PHE A 1 86 ? -1.456 -2.601 6.783 1.00 84.12 86 PHE A C 1
ATOM 690 O O . PHE A 1 86 ? -2.154 -2.443 7.786 1.00 84.12 86 PHE A O 1
ATOM 697 N N . CYS A 1 87 ? -0.226 -2.091 6.706 1.00 80.12 87 CYS A N 1
ATOM 698 C CA . CYS A 1 87 ? 0.376 -1.270 7.759 1.00 80.12 87 CYS A CA 1
ATOM 699 C C . CYS A 1 87 ? -0.443 0.003 8.038 1.00 80.12 87 CYS A C 1
ATOM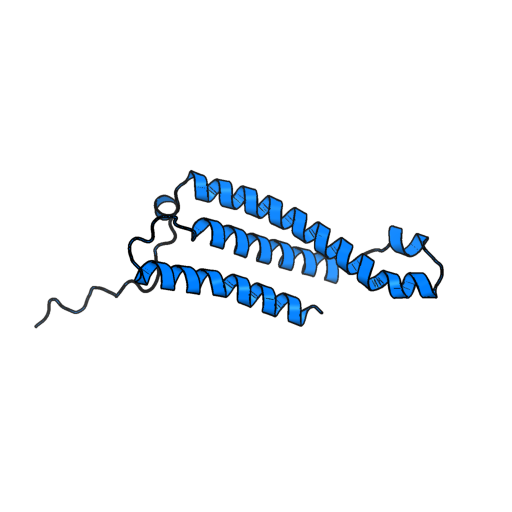 701 O O . CYS A 1 87 ? -0.706 0.343 9.192 1.00 80.12 87 CYS A O 1
ATOM 703 N N . PHE A 1 88 ? -0.913 0.680 6.990 1.00 78.19 88 PHE A N 1
ATOM 704 C CA . PHE A 1 88 ? -1.745 1.875 7.137 1.00 78.19 88 PHE A CA 1
ATOM 705 C C . PHE A 1 88 ? -3.135 1.548 7.707 1.00 78.19 88 PHE A C 1
ATOM 707 O O . PHE A 1 88 ? -3.649 2.231 8.594 1.00 78.19 88 PHE A O 1
ATOM 714 N N . THR A 1 89 ? -3.723 0.444 7.253 1.00 83.31 89 THR A N 1
ATOM 715 C CA . THR A 1 89 ? -5.024 -0.048 7.722 1.00 83.31 89 THR A CA 1
ATOM 716 C C . THR A 1 89 ? -4.980 -0.420 9.203 1.00 83.31 89 THR A C 1
ATOM 718 O O . THR A 1 89 ? -5.833 -0.008 9.989 1.00 83.31 89 THR A O 1
ATOM 721 N N . THR A 1 90 ? -3.941 -1.143 9.617 1.00 78.25 90 THR A N 1
ATOM 722 C CA . THR A 1 90 ? -3.727 -1.509 11.023 1.00 78.25 90 THR A CA 1
ATOM 723 C C . THR A 1 90 ? -3.438 -0.289 11.894 1.00 78.25 90 THR A C 1
ATOM 725 O O . THR A 1 90 ? -3.927 -0.226 13.024 1.00 78.25 90 THR A O 1
ATOM 728 N N . TYR A 1 91 ? -2.736 0.721 11.371 1.00 75.06 91 TYR A N 1
ATOM 729 C CA . TYR A 1 91 ? -2.582 2.010 12.043 1.00 75.06 91 TYR A CA 1
ATOM 730 C C . TYR A 1 91 ? -3.937 2.692 12.300 1.00 75.06 91 TYR A C 1
ATOM 732 O O . TYR A 1 91 ? -4.189 3.135 13.424 1.00 75.06 91 TYR A O 1
ATOM 740 N N . LEU A 1 92 ? -4.831 2.728 11.304 1.00 75.44 92 LEU A N 1
ATOM 741 C CA . LEU A 1 92 ? -6.184 3.284 11.443 1.00 75.44 92 LEU A CA 1
ATOM 742 C C . LEU A 1 92 ? -7.047 2.498 12.437 1.00 75.44 92 LEU A C 1
ATOM 744 O O . LEU A 1 92 ? -7.811 3.088 13.200 1.00 75.44 92 LEU A O 1
ATOM 748 N N . TRP A 1 93 ? -6.912 1.173 12.471 1.00 77.44 93 TRP A N 1
ATOM 749 C CA . TRP A 1 93 ? -7.612 0.340 13.449 1.00 77.44 93 TRP A CA 1
ATOM 750 C C . TRP A 1 93 ? -7.099 0.549 14.877 1.00 77.44 93 TRP A C 1
ATOM 752 O O . TRP A 1 93 ? -7.882 0.501 15.824 1.00 77.44 93 TRP A O 1
ATOM 762 N N . MET A 1 94 ? -5.800 0.814 15.041 1.00 71.50 94 MET A N 1
ATOM 763 C CA . MET A 1 94 ? -5.173 1.038 16.347 1.00 71.50 94 MET A CA 1
ATOM 764 C C . MET A 1 94 ? -5.246 2.490 16.837 1.00 71.50 94 MET A C 1
ATOM 766 O O . MET A 1 94 ? -5.049 2.738 18.027 1.00 71.50 94 MET A O 1
ATOM 770 N N . SER A 1 95 ? -5.556 3.464 15.979 1.00 66.25 95 SER A N 1
ATOM 771 C CA . SER A 1 95 ? -5.692 4.870 16.371 1.00 66.25 95 SER A CA 1
ATOM 772 C C . SER A 1 95 ? -7.005 5.118 17.141 1.00 66.25 95 SER A C 1
ATOM 774 O O . SER A 1 95 ? -8.005 5.650 16.648 1.00 66.25 95 SER A O 1
ATOM 776 N N . LYS A 1 96 ? -7.045 4.726 18.420 1.00 61.50 96 LYS A N 1
ATOM 777 C CA . LYS A 1 96 ? -8.092 5.202 19.339 1.00 61.50 96 LYS A CA 1
ATOM 778 C C . LYS A 1 96 ? -7.862 6.692 19.659 1.00 61.50 96 LYS A C 1
ATOM 780 O O . LYS A 1 96 ? -6.777 7.029 20.124 1.00 61.50 96 LYS A O 1
ATOM 785 N N . PRO A 1 97 ? -8.878 7.568 19.517 1.00 51.12 97 PRO A N 1
ATOM 786 C CA . PRO A 1 97 ? -8.820 8.958 19.984 1.00 51.12 97 PRO A CA 1
ATOM 787 C C . PRO A 1 97 ? -9.005 9.112 21.507 1.00 51.12 97 PRO A C 1
ATOM 789 O O . PRO A 1 97 ? -8.947 10.223 22.015 1.00 51.12 97 PRO A O 1
ATOM 792 N N . PHE A 1 98 ? -9.191 8.024 22.261 1.00 49.78 98 PHE A N 1
ATOM 793 C CA . PHE A 1 98 ? -9.364 8.073 23.716 1.00 49.78 98 PHE A CA 1
ATOM 794 C C . PHE A 1 98 ? -8.253 7.303 24.411 1.00 49.78 98 PHE A C 1
ATOM 796 O O . PHE A 1 98 ? -8.401 6.132 24.760 1.00 49.78 98 PHE A O 1
ATOM 803 N N . ALA A 1 99 ? -7.119 7.966 24.601 1.00 49.75 99 ALA A N 1
ATOM 804 C CA . ALA A 1 99 ? -6.093 7.481 25.503 1.00 49.75 99 ALA A CA 1
ATOM 805 C C . ALA A 1 99 ? -6.006 8.419 26.712 1.00 49.75 99 ALA A C 1
ATOM 807 O O . ALA A 1 99 ? -5.041 9.151 26.892 1.00 49.75 99 ALA A O 1
ATOM 808 N N . THR A 1 100 ? -7.049 8.383 27.543 1.00 54.78 100 THR A N 1
ATOM 809 C CA . THR A 1 100 ? -7.034 8.917 28.915 1.00 54.78 100 THR A CA 1
ATOM 810 C C . THR A 1 100 ? -5.947 8.240 29.769 1.00 54.78 100 THR A C 1
ATOM 812 O O . THR A 1 100 ? -5.446 8.835 30.714 1.00 54.78 100 THR A O 1
ATOM 815 N N . ASP A 1 101 ? -5.513 7.029 29.389 1.00 61.22 101 ASP A N 1
ATOM 816 C CA . ASP A 1 101 ? -4.453 6.250 30.040 1.00 61.22 101 ASP A CA 1
ATOM 817 C C . ASP A 1 101 ? -3.101 6.331 29.305 1.00 61.22 101 ASP A C 1
ATOM 819 O O . ASP A 1 101 ? -2.882 5.660 28.289 1.00 61.22 101 ASP A O 1
ATOM 823 N N . ARG A 1 102 ? -2.126 7.040 29.893 1.00 59.78 102 ARG A N 1
ATOM 824 C CA . ARG A 1 102 ? -0.744 7.196 29.379 1.00 59.78 102 ARG A CA 1
ATOM 825 C C . ARG A 1 102 ? -0.060 5.869 29.009 1.00 59.78 102 ARG A C 1
ATOM 827 O O . ARG A 1 102 ? 0.671 5.804 28.020 1.00 59.78 102 ARG A O 1
ATOM 834 N N . ARG A 1 103 ? -0.294 4.792 29.772 1.00 64.56 103 ARG A N 1
ATOM 835 C CA . ARG A 1 103 ? 0.289 3.459 29.501 1.00 64.56 103 ARG A CA 1
ATOM 836 C C . ARG A 1 103 ? -0.281 2.809 28.238 1.00 64.56 103 ARG A C 1
ATOM 838 O O . ARG A 1 103 ? 0.468 2.170 27.500 1.00 64.56 103 ARG A O 1
ATOM 845 N N . LYS A 1 104 ? -1.579 2.985 27.963 1.00 64.19 104 LYS A N 1
ATOM 846 C CA . LYS A 1 104 ? -2.207 2.484 26.730 1.00 64.19 104 LYS A CA 1
ATOM 847 C C . LYS A 1 104 ? -1.720 3.280 25.520 1.00 64.19 104 LYS A C 1
ATOM 849 O O . LYS A 1 104 ? -1.421 2.672 24.498 1.00 64.19 104 LYS A O 1
ATOM 854 N N . THR A 1 105 ? -1.517 4.592 25.666 1.00 62.91 105 THR A N 1
ATOM 855 C CA . THR A 1 105 ? -0.938 5.449 24.618 1.00 62.91 105 THR A CA 1
ATOM 856 C C . THR A 1 105 ? 0.455 4.994 24.196 1.00 62.91 105 THR A C 1
ATOM 858 O O . THR A 1 105 ? 0.726 4.890 23.005 1.00 62.91 105 THR A O 1
ATOM 861 N N . ILE A 1 106 ? 1.344 4.690 25.149 1.00 64.81 106 ILE A N 1
ATOM 862 C CA . ILE A 1 106 ? 2.711 4.231 24.840 1.00 64.81 106 ILE A CA 1
ATOM 863 C C . ILE A 1 106 ? 2.676 2.884 24.111 1.00 64.81 106 ILE A C 1
ATOM 865 O O . ILE A 1 106 ? 3.381 2.702 23.123 1.00 64.81 106 ILE A O 1
ATOM 869 N N . ARG A 1 107 ? 1.819 1.955 24.549 1.00 66.81 107 ARG A N 1
ATOM 870 C CA . ARG A 1 107 ? 1.684 0.640 23.907 1.00 66.81 107 ARG A CA 1
ATOM 871 C C . ARG A 1 107 ? 1.145 0.747 22.478 1.00 66.81 107 ARG A C 1
ATOM 873 O O . ARG A 1 107 ? 1.652 0.066 21.595 1.00 66.81 107 ARG A O 1
ATOM 880 N N . LEU A 1 108 ? 0.173 1.634 22.253 1.00 65.50 108 LEU A N 1
ATOM 881 C CA . LEU A 1 108 ? -0.349 1.952 20.922 1.00 65.50 108 LEU A CA 1
ATOM 882 C C . LEU A 1 108 ? 0.725 2.589 20.037 1.00 65.50 108 LEU A C 1
ATOM 884 O O . LEU A 1 108 ? 0.903 2.152 18.908 1.00 65.50 108 LEU A O 1
ATOM 888 N N . A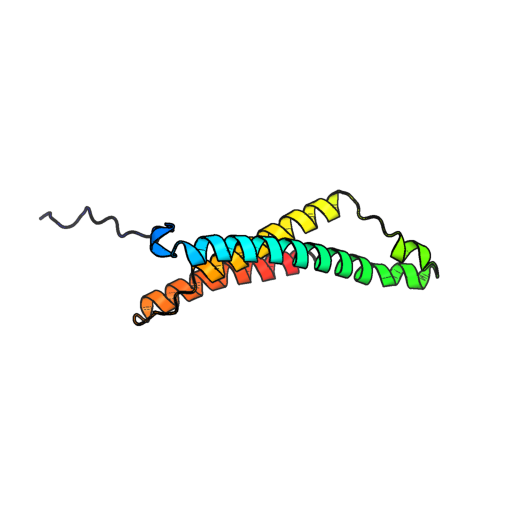RG A 1 109 ? 1.504 3.544 20.560 1.00 62.59 109 ARG A N 1
ATOM 889 C CA . ARG A 1 109 ? 2.620 4.156 19.822 1.00 62.59 109 ARG A CA 1
ATOM 890 C C . ARG A 1 109 ? 3.689 3.132 19.435 1.00 62.59 109 ARG A C 1
ATOM 892 O O . ARG A 1 109 ? 4.116 3.129 18.292 1.00 62.59 109 ARG A O 1
ATOM 899 N N . MET A 1 110 ? 4.068 2.219 20.331 1.00 63.72 110 MET A N 1
ATOM 900 C CA . MET A 1 110 ? 5.016 1.137 20.010 1.00 63.72 110 MET A CA 1
ATOM 901 C C . MET A 1 110 ? 4.455 0.183 18.942 1.00 63.72 110 MET A C 1
ATOM 903 O O . MET A 1 110 ? 5.174 -0.213 18.030 1.00 63.72 110 MET A O 1
ATOM 907 N N . ALA A 1 111 ? 3.156 -0.131 18.999 1.00 63.97 111 ALA A N 1
ATOM 908 C CA . ALA A 1 111 ? 2.489 -0.935 17.975 1.00 63.97 111 ALA A CA 1
ATOM 909 C C . ALA A 1 111 ? 2.372 -0.216 16.617 1.00 63.97 111 ALA A C 1
ATOM 911 O O . ALA A 1 111 ? 2.344 -0.883 15.590 1.00 63.97 111 ALA A O 1
ATOM 912 N N . GLN A 1 112 ? 2.329 1.120 16.608 1.00 63.47 112 GLN A N 1
ATOM 913 C CA . GLN A 1 112 ? 2.330 1.957 15.402 1.00 63.47 112 GLN A CA 1
ATOM 914 C C . GLN A 1 112 ? 3.740 2.177 14.829 1.00 63.47 112 GLN A C 1
ATOM 916 O O . GLN A 1 112 ? 3.884 2.323 13.620 1.00 63.47 112 GLN A O 1
ATOM 921 N N . ILE A 1 113 ? 4.785 2.161 15.663 1.00 64.19 113 ILE A N 1
ATOM 922 C CA . ILE A 1 113 ? 6.182 2.285 15.221 1.00 64.19 113 ILE A CA 1
ATOM 923 C C . ILE A 1 113 ? 6.638 1.032 14.466 1.00 64.19 113 ILE A C 1
ATOM 925 O O . ILE A 1 113 ? 7.319 1.168 13.459 1.00 64.19 113 ILE A O 1
ATOM 929 N N . ASN A 1 114 ? 6.230 -0.170 14.884 1.00 62.03 114 ASN A N 1
ATOM 930 C CA . ASN A 1 114 ? 6.597 -1.421 14.202 1.00 62.03 114 ASN A CA 1
ATOM 931 C C . ASN A 1 114 ? 6.274 -1.441 12.693 1.00 62.03 114 ASN A C 1
ATOM 933 O O . ASN A 1 114 ? 7.180 -1.729 11.914 1.00 62.03 114 ASN A O 1
ATOM 937 N N . PRO A 1 115 ? 5.045 -1.120 12.243 1.00 60.75 115 PRO A N 1
ATOM 938 C CA . PRO A 1 115 ? 4.740 -1.064 10.820 1.00 60.75 115 PRO A CA 1
ATOM 939 C C . PRO A 1 115 ? 5.517 0.037 10.093 1.00 60.75 115 PRO A C 1
ATOM 941 O O . PRO A 1 115 ? 5.894 -0.193 8.955 1.00 60.75 115 PRO A O 1
ATOM 944 N N . ILE A 1 116 ? 5.821 1.175 10.737 1.00 62.66 116 ILE A N 1
ATOM 945 C CA . ILE A 1 116 ? 6.653 2.260 10.171 1.00 62.66 116 ILE A CA 1
ATOM 946 C C . ILE A 1 116 ? 8.123 1.826 10.026 1.00 62.66 116 ILE A C 1
ATOM 948 O O . ILE A 1 116 ? 8.770 2.148 9.035 1.00 62.66 116 ILE A O 1
ATOM 952 N N . TRP A 1 117 ? 8.656 1.070 10.987 1.00 58.34 117 TRP A N 1
ATOM 953 C CA . TRP A 1 117 ? 10.025 0.547 10.951 1.00 58.34 117 TRP A CA 1
ATOM 954 C C . TRP A 1 117 ? 10.186 -0.569 9.918 1.00 58.34 117 TRP A C 1
ATOM 956 O O . TRP A 1 117 ? 11.170 -0.586 9.184 1.00 58.34 117 TRP A O 1
ATOM 966 N N . ILE A 1 118 ? 9.194 -1.459 9.807 1.00 62.88 118 ILE A N 1
ATOM 967 C CA . ILE A 1 118 ? 9.107 -2.433 8.710 1.00 62.88 118 ILE A CA 1
ATOM 968 C C . ILE A 1 118 ? 9.014 -1.689 7.367 1.00 62.88 118 ILE A C 1
ATOM 970 O O . ILE A 1 118 ? 9.659 -2.097 6.406 1.00 62.88 118 ILE A O 1
ATOM 974 N N . LEU A 1 119 ? 8.291 -0.562 7.319 1.00 59.78 119 LEU A N 1
ATOM 975 C CA . LEU A 1 119 ? 8.182 0.328 6.157 1.00 59.78 119 LEU A CA 1
ATOM 976 C C . LEU A 1 119 ? 9.535 0.864 5.698 1.00 59.78 119 LEU A C 1
ATOM 978 O O . LEU A 1 119 ? 9.910 0.737 4.537 1.00 59.78 119 LEU A O 1
ATOM 982 N N . PHE A 1 120 ? 10.266 1.464 6.632 1.00 58.91 120 PHE A N 1
ATOM 983 C CA . PHE A 1 120 ? 11.548 2.090 6.349 1.00 58.91 120 PHE A CA 1
ATOM 984 C C . PHE A 1 120 ? 12.617 1.041 6.030 1.00 58.91 120 PHE A C 1
ATOM 986 O O . PHE A 1 120 ? 13.374 1.206 5.081 1.00 58.91 120 PHE A O 1
ATOM 993 N N . GLY A 1 121 ? 12.628 -0.074 6.768 1.00 60.94 121 GLY A N 1
ATOM 994 C CA . GLY A 1 121 ? 13.557 -1.180 6.544 1.00 60.94 121 GLY A CA 1
ATOM 995 C C . GLY A 1 121 ? 13.349 -1.886 5.204 1.00 60.94 121 GLY A C 1
ATOM 996 O O . GLY A 1 121 ? 14.325 -2.222 4.545 1.00 60.94 121 GLY A O 1
ATOM 997 N N . THR A 1 122 ? 12.100 -2.072 4.762 1.00 60.50 122 THR A N 1
ATOM 998 C CA . THR A 1 122 ? 11.823 -2.663 3.440 1.00 60.50 122 THR A CA 1
ATOM 999 C C . THR A 1 122 ? 12.145 -1.713 2.293 1.00 60.50 122 THR A C 1
ATOM 1001 O O . THR A 1 122 ? 12.657 -2.179 1.284 1.00 60.50 122 THR A O 1
ATOM 1004 N N . LEU A 1 123 ? 11.922 -0.402 2.444 1.00 56.69 123 LEU A N 1
ATOM 1005 C CA . LEU A 1 123 ? 12.328 0.597 1.446 1.00 56.69 123 LEU A CA 1
ATOM 1006 C C . LEU A 1 123 ? 13.854 0.722 1.321 1.00 56.69 123 LEU A C 1
ATOM 1008 O O . LEU A 1 123 ? 14.350 0.832 0.207 1.00 56.69 123 LEU A O 1
ATOM 1012 N N . LEU A 1 124 ? 14.594 0.665 2.435 1.00 56.28 124 LEU A N 1
ATOM 1013 C CA . LEU A 1 124 ? 16.064 0.728 2.436 1.00 56.28 124 LEU A CA 1
ATOM 1014 C C . LEU A 1 124 ? 16.731 -0.482 1.772 1.00 56.28 124 LEU A C 1
ATOM 1016 O O . LEU A 1 124 ? 17.827 -0.345 1.252 1.00 56.28 124 LEU A O 1
ATOM 1020 N N . PHE A 1 125 ? 16.099 -1.656 1.817 1.00 52.25 125 PHE A N 1
ATOM 1021 C CA . PHE A 1 125 ? 16.625 -2.876 1.190 1.00 52.25 125 PHE A CA 1
ATOM 1022 C C . PHE A 1 125 ? 16.296 -2.995 -0.305 1.00 52.25 125 PHE A C 1
ATOM 1024 O O . PHE A 1 125 ? 16.820 -3.880 -0.976 1.00 52.25 125 PHE A O 1
ATOM 1031 N N . LEU A 1 126 ? 15.386 -2.157 -0.803 1.00 50.22 126 LEU A N 1
ATOM 1032 C CA . LEU A 1 126 ? 14.895 -2.160 -2.184 1.00 50.22 126 LEU A CA 1
ATOM 1033 C C . LEU A 1 126 ? 15.594 -1.110 -3.066 1.00 50.22 126 LEU A C 1
ATOM 1035 O O . LEU A 1 126 ? 15.337 -1.078 -4.268 1.00 50.22 126 LEU A O 1
ATOM 1039 N N . LEU A 1 127 ? 16.413 -0.250 -2.455 1.00 41.06 127 LEU A N 1
ATOM 1040 C CA . LEU A 1 127 ? 17.158 0.860 -3.052 1.00 41.06 127 LEU A CA 1
ATOM 1041 C C . LEU A 1 127 ? 18.634 0.465 -3.171 1.00 41.06 127 LEU A C 1
ATOM 1043 O O . LEU A 1 127 ? 19.225 0.770 -4.227 1.00 41.06 127 LEU A O 1
#

pLDDT: mean 70.25, std 13.66, range [41.06, 89.19]

Foldseek 3Di:
DDPDPPPPVCPDDDLDCVLLPVVLLVVLVVQLVVQLVVQLVVVVVVVLVVCVVVCVVVVPVVCSVVVDDDPVVNVVSNVLSNLLSVLSSVLSSLPDPDCPDPVSVVVSVVVNVVSVVVVVVVVVVVD

Radius of gyration: 21.31 Å; chains: 1; bounding box: 40×30×76 Å

Secondary structure (DSSP, 8-state):
--S-S------S----HHHH-HHHHHHHHHHHHHHHHHHHHHHHHHHHHHTHHHHHHHT-HHHHHT-PPPHHHHHHHHHHHHHHHHHHHHHHHH--S---SHHHHHHHHHHHHHHHHHHHHHHHT--

Sequence (127 aa):
MTKHYAELKKLKSDFTINEIGKFRFYSGIAIGIGFSLILNSLFRITLKLCNIGEVITDLNWINLVNYEFSTYYLALIGFASIGFSFCFTTYLWMSKPFATDRRKTIRLRMAQINPIWILFGTLLFLL